Protein AF-H6QV76-F1 (afdb_monomer)

Solvent-accessible surface area (backbone atoms only — not comparable to full-atom values): 4007 Å² total; per-residue (Å²): 134,87,82,75,83,76,63,60,74,70,47,77,45,66,41,85,94,43,75,52,26,34,40,41,24,44,76,41,71,66,40,41,53,53,46,24,67,69,45,38,65,34,76,56,97,90,32,47,29,42,41,42,67,43,65,33,93,79,67,87,49,58,39,26,49,36,41,53,102

InterPro domains:
  IPR035979 RNA-binding domain superfamily [SSF54928] (5-58)

Mean predicted aligned error: 8.77 Å

Structure (mmCIF, N/CA/C/O backbone):
data_AF-H6QV76-F1
#
_entry.id   AF-H6QV76-F1
#
loop_
_atom_site.group_PDB
_atom_site.id
_atom_site.type_symbol
_atom_site.label_atom_id
_atom_site.label_alt_id
_atom_site.label_comp_id
_atom_site.label_asym_id
_atom_site.label_entity_id
_atom_site.label_seq_id
_atom_site.pdbx_PDB_ins_code
_atom_site.Cartn_x
_atom_site.Cartn_y
_atom_site.Cartn_z
_atom_site.occupancy
_atom_site.B_iso_or_equiv
_atom_site.auth_seq_id
_atom_site.auth_comp_id
_atom_site.auth_asym_id
_atom_site.auth_atom_id
_atom_site.pdbx_PDB_model_num
ATOM 1 N N . MET A 1 1 ? -3.722 21.692 -4.981 1.00 37.22 1 MET A N 1
ATOM 2 C CA . MET A 1 1 ? -4.156 20.284 -5.105 1.00 37.22 1 MET A CA 1
ATOM 3 C C . MET A 1 1 ? -3.028 19.513 -5.776 1.00 37.22 1 MET A C 1
ATOM 5 O O . MET A 1 1 ? -2.825 19.678 -6.970 1.00 37.22 1 MET A O 1
ATOM 9 N N . ILE A 1 2 ? -2.221 18.775 -5.014 1.00 35.34 2 ILE A N 1
ATOM 10 C CA . ILE A 1 2 ? -1.133 17.968 -5.584 1.00 35.34 2 ILE A CA 1
ATOM 11 C C . ILE A 1 2 ? -1.772 16.666 -6.076 1.00 35.34 2 ILE A C 1
ATOM 13 O O . ILE A 1 2 ? -2.243 15.870 -5.268 1.00 35.34 2 ILE A O 1
ATOM 17 N N . ARG A 1 3 ? -1.850 16.465 -7.398 1.00 37.28 3 ARG A N 1
ATOM 18 C CA . ARG A 1 3 ? -2.183 15.154 -7.970 1.00 37.28 3 ARG A CA 1
ATOM 19 C C . ARG A 1 3 ? -0.945 14.268 -7.846 1.00 37.28 3 ARG A C 1
ATOM 21 O O . ARG A 1 3 ? -0.061 14.324 -8.692 1.00 37.28 3 ARG A O 1
ATOM 28 N N . LEU A 1 4 ? -0.879 13.476 -6.779 1.00 52.47 4 LEU A N 1
ATOM 29 C CA . LEU A 1 4 ? 0.055 12.358 -6.686 1.00 52.47 4 LEU A CA 1
ATOM 30 C C . LEU A 1 4 ? -0.417 11.294 -7.680 1.00 52.47 4 LEU A C 1
ATOM 32 O O . LEU A 1 4 ? -1.522 10.767 -7.563 1.00 52.47 4 LEU A O 1
ATOM 36 N N . HIS A 1 5 ? 0.378 11.028 -8.713 1.00 65.50 5 HIS A N 1
ATOM 37 C CA . HIS A 1 5 ? 0.110 9.913 -9.610 1.00 65.50 5 HIS A CA 1
ATOM 38 C C . HIS A 1 5 ? 0.497 8.633 -8.861 1.00 65.50 5 HIS A C 1
ATOM 40 O O . HIS A 1 5 ? 1.678 8.334 -8.711 1.00 65.50 5 HIS A O 1
ATOM 46 N N . PHE A 1 6 ? -0.496 7.914 -8.333 1.00 67.56 6 PHE A N 1
AT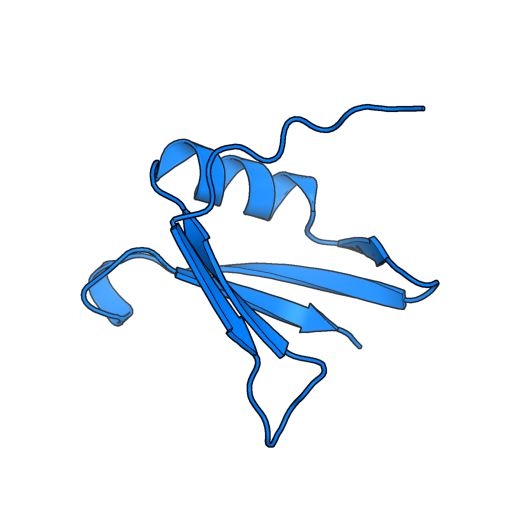OM 47 C CA . PHE A 1 6 ? -0.271 6.749 -7.470 1.00 67.56 6 PHE A CA 1
ATOM 48 C C . PHE A 1 6 ? 0.352 5.549 -8.203 1.00 67.56 6 PHE A C 1
ATOM 50 O O . PHE A 1 6 ? 0.842 4.632 -7.558 1.00 67.56 6 PHE A O 1
ATOM 57 N N . GLY A 1 7 ? 0.391 5.561 -9.538 1.00 76.75 7 GLY A N 1
ATOM 58 C CA . GLY A 1 7 ? 0.703 4.373 -10.332 1.00 76.75 7 GLY A CA 1
ATOM 59 C C . GLY A 1 7 ? -0.526 3.477 -10.489 1.00 76.75 7 GLY A C 1
ATOM 60 O O . GLY A 1 7 ? -1.640 3.863 -10.124 1.00 76.75 7 GLY A O 1
ATOM 61 N N . SER A 1 8 ? -0.344 2.293 -11.072 1.00 84.81 8 SER A N 1
ATOM 62 C CA . SER A 1 8 ? -1.461 1.377 -11.342 1.00 84.81 8 SER A CA 1
ATOM 63 C C . SER A 1 8 ? -1.546 0.269 -10.295 1.00 84.81 8 SER A C 1
ATOM 65 O O . SER A 1 8 ? -0.680 -0.606 -10.225 1.00 84.81 8 SER A O 1
ATOM 67 N N . ILE A 1 9 ? -2.614 0.298 -9.500 1.0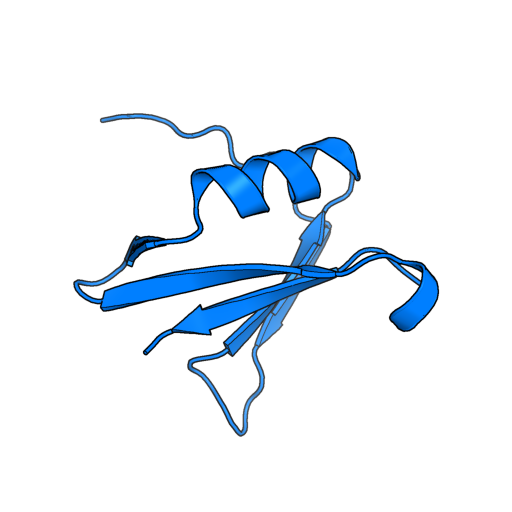0 86.88 9 ILE A N 1
ATOM 68 C CA . ILE A 1 9 ? -2.936 -0.730 -8.504 1.00 86.88 9 ILE A CA 1
ATOM 69 C C . ILE A 1 9 ? -3.622 -1.910 -9.206 1.00 86.88 9 ILE A C 1
ATOM 71 O O . ILE A 1 9 ? -4.550 -1.714 -9.986 1.00 86.88 9 ILE A O 1
ATOM 75 N N . SER A 1 10 ? -3.168 -3.129 -8.914 1.00 86.88 10 SER A N 1
ATOM 76 C CA . SER A 1 10 ? -3.778 -4.388 -9.361 1.00 86.88 10 SER A CA 1
ATOM 77 C C . SER A 1 10 ? -4.851 -4.860 -8.383 1.00 86.88 10 SER A C 1
ATOM 79 O O . SER A 1 10 ? -5.986 -5.120 -8.770 1.00 86.88 10 SER A O 1
ATOM 81 N N . HIS A 1 11 ? -4.495 -4.956 -7.098 1.00 84.94 11 HIS A N 1
ATOM 82 C CA . HIS A 1 11 ? -5.380 -5.441 -6.039 1.00 84.94 11 HIS A CA 1
ATOM 83 C C . HIS A 1 11 ? -5.162 -4.653 -4.750 1.00 84.94 11 HIS A C 1
ATOM 85 O O . HIS A 1 11 ? -4.064 -4.165 -4.485 1.00 84.94 11 HIS A O 1
ATOM 91 N N . CYS A 1 12 ? -6.204 -4.567 -3.931 1.00 86.88 12 CYS A N 1
ATOM 92 C CA . CYS A 1 12 ? -6.137 -4.044 -2.575 1.00 86.88 12 CYS A CA 1
ATOM 93 C C . CYS A 1 12 ? -6.917 -4.991 -1.665 1.00 86.88 12 CYS A C 1
ATOM 95 O O . CYS A 1 12 ? -8.083 -5.283 -1.932 1.00 86.88 12 CYS A O 1
ATOM 97 N N . PHE A 1 13 ? -6.272 -5.478 -0.613 1.00 85.75 13 PHE A N 1
ATOM 98 C CA . PHE A 1 13 ? -6.881 -6.340 0.391 1.00 85.75 13 PHE A CA 1
ATOM 99 C C . PHE A 1 13 ? -6.907 -5.590 1.712 1.00 85.75 13 PHE A C 1
ATOM 101 O O . PHE A 1 13 ? -5.883 -5.075 2.138 1.00 85.75 13 PHE A O 1
ATOM 108 N N . ILE A 1 14 ? -8.051 -5.536 2.380 1.00 85.38 14 ILE A N 1
ATOM 109 C CA . ILE A 1 14 ? -8.166 -4.943 3.714 1.00 85.38 14 ILE A CA 1
ATOM 110 C C . ILE A 1 14 ? -8.423 -6.089 4.683 1.00 85.38 14 ILE A C 1
ATOM 112 O O . ILE A 1 14 ? -9.301 -6.920 4.437 1.00 85.38 14 ILE A O 1
ATOM 116 N N . ALA A 1 15 ? -7.637 -6.167 5.753 1.00 78.31 15 ALA A N 1
ATOM 117 C CA . ALA A 1 15 ? -7.832 -7.192 6.767 1.00 78.31 15 ALA A CA 1
ATOM 118 C C . ALA A 1 15 ? -9.126 -6.890 7.541 1.00 78.31 15 ALA A C 1
ATOM 120 O O . ALA A 1 15 ? -9.257 -5.824 8.137 1.00 78.31 15 ALA A O 1
ATOM 121 N N . LEU A 1 16 ? -10.100 -7.805 7.520 1.00 79.38 16 LEU A N 1
ATOM 122 C CA . LEU A 1 16 ? -11.397 -7.595 8.182 1.00 79.38 16 LEU A CA 1
ATOM 123 C C . LEU A 1 16 ? -11.272 -7.548 9.712 1.00 79.38 16 LEU A C 1
ATOM 125 O O . LEU A 1 16 ? -12.018 -6.832 10.372 1.00 79.38 16 LEU A O 1
ATOM 129 N N . ASP A 1 17 ? -10.320 -8.294 10.270 1.00 83.12 17 ASP A N 1
ATOM 130 C CA . ASP A 1 17 ? -9.983 -8.316 11.695 1.00 83.12 17 ASP A CA 1
ATOM 131 C C . ASP A 1 17 ? -9.132 -7.108 12.125 1.00 83.12 17 ASP A C 1
ATOM 133 O O . ASP A 1 17 ? -9.089 -6.766 13.305 1.00 83.12 17 ASP A O 1
ATOM 137 N N . GLN A 1 18 ? -8.468 -6.447 11.172 1.00 76.62 18 GLN A N 1
ATOM 138 C CA . GLN A 1 18 ? -7.612 -5.281 11.394 1.00 76.62 18 GLN A CA 1
ATOM 139 C C . GLN A 1 18 ? -7.865 -4.230 10.302 1.00 76.62 18 GLN A C 1
ATOM 141 O O . GLN A 1 18 ? -7.002 -4.014 9.447 1.00 76.62 18 GLN A O 1
ATOM 146 N N . PRO A 1 19 ? -9.022 -3.536 10.323 1.00 77.81 19 PRO A N 1
ATOM 147 C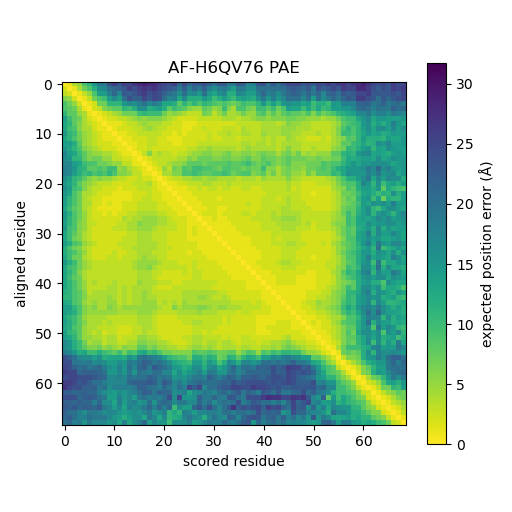 CA . PRO A 1 19 ? -9.435 -2.630 9.245 1.00 77.81 19 PRO A CA 1
ATOM 148 C C . PRO A 1 19 ? -8.529 -1.400 9.093 1.00 77.81 19 PRO A C 1
ATOM 150 O O . PRO A 1 19 ? -8.641 -0.660 8.121 1.00 77.81 19 PRO A O 1
ATOM 153 N N . SER A 1 20 ? -7.605 -1.188 10.032 1.00 85.12 20 SER A N 1
ATOM 154 C CA . SER A 1 20 ? -6.537 -0.198 9.927 1.00 85.12 20 SER A CA 1
ATOM 155 C C . SER A 1 20 ? -5.366 -0.656 9.054 1.00 85.12 20 SER A C 1
ATOM 157 O O . SER A 1 20 ? -4.422 0.106 8.870 1.00 85.12 20 SER A O 1
ATOM 159 N N . SER A 1 21 ? -5.372 -1.881 8.523 1.00 85.00 21 SER A N 1
ATOM 160 C CA . SER A 1 21 ? -4.295 -2.401 7.681 1.00 85.00 21 SER A CA 1
ATOM 161 C C . SER A 1 21 ? -4.795 -2.858 6.315 1.00 85.00 21 SER A C 1
ATOM 163 O O . SER A 1 21 ? -5.821 -3.528 6.194 1.00 85.00 21 SER A O 1
ATOM 165 N N . ALA A 1 22 ? -4.033 -2.520 5.277 1.00 87.69 22 ALA A N 1
ATOM 166 C CA . ALA A 1 22 ? -4.335 -2.888 3.901 1.00 87.69 22 ALA A CA 1
ATOM 167 C C . ALA A 1 22 ? -3.087 -3.405 3.184 1.00 87.69 22 ALA A C 1
ATOM 169 O O . ALA A 1 22 ? -1.982 -2.933 3.432 1.00 87.69 22 ALA A O 1
ATOM 170 N N . LEU A 1 23 ? -3.265 -4.358 2.277 1.00 88.31 23 LEU A N 1
ATOM 171 C CA . LEU A 1 23 ? -2.242 -4.890 1.397 1.00 88.31 23 LEU A CA 1
ATOM 172 C C . LEU A 1 23 ? -2.522 -4.431 -0.036 1.00 88.31 23 LEU A C 1
ATOM 174 O O . LEU A 1 23 ? -3.512 -4.848 -0.635 1.00 88.31 23 LEU A O 1
ATOM 178 N N . VAL A 1 24 ? -1.665 -3.581 -0.593 1.00 87.75 24 VAL A N 1
ATOM 179 C CA . VAL A 1 24 ? -1.818 -3.033 -1.947 1.00 87.75 24 VAL A CA 1
ATOM 180 C C . VAL A 1 24 ? -0.825 -3.711 -2.888 1.00 87.75 24 VAL A C 1
ATOM 182 O O . VAL A 1 24 ? 0.375 -3.732 -2.632 1.00 87.75 24 VAL A O 1
ATOM 185 N N . TYR A 1 25 ? -1.309 -4.270 -3.989 1.00 87.12 25 TYR A N 1
ATOM 186 C CA . TYR A 1 25 ? -0.487 -4.846 -5.053 1.00 87.12 25 TYR A CA 1
ATOM 187 C C . TYR A 1 25 ? -0.468 -3.890 -6.238 1.00 87.12 25 TYR A C 1
ATOM 189 O O . TYR A 1 25 ? -1.526 -3.497 -6.729 1.00 87.12 25 TYR A O 1
ATOM 197 N N . PHE A 1 26 ? 0.720 -3.542 -6.726 1.00 86.81 26 PHE A N 1
ATOM 198 C CA . PHE A 1 26 ? 0.894 -2.689 -7.903 1.00 86.81 26 PHE A CA 1
ATOM 199 C C . PHE A 1 26 ? 1.235 -3.531 -9.126 1.00 86.81 26 PHE A C 1
ATOM 201 O O . PHE A 1 26 ? 1.925 -4.540 -9.015 1.00 86.81 26 PHE A O 1
ATOM 208 N N . LEU A 1 27 ? 0.799 -3.081 -10.304 1.00 84.88 27 LEU A N 1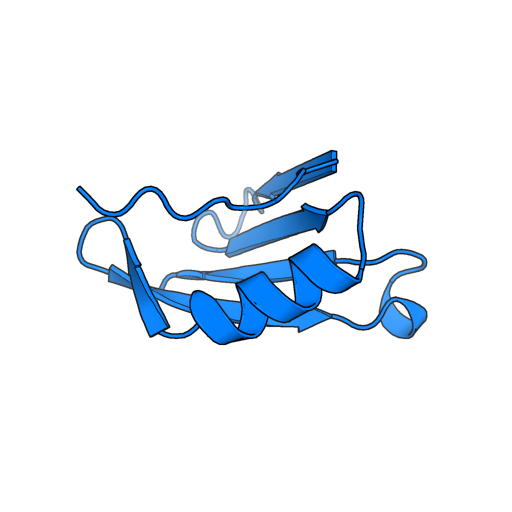
ATOM 209 C CA . LEU A 1 27 ? 1.166 -3.721 -11.570 1.00 84.88 27 LEU A CA 1
ATOM 210 C C . LEU A 1 27 ? 2.662 -3.582 -11.872 1.00 84.88 27 LEU A C 1
ATOM 212 O O . LEU A 1 27 ? 3.243 -4.446 -12.522 1.00 84.88 27 LEU A O 1
ATOM 216 N N . LYS A 1 28 ? 3.287 -2.486 -11.422 1.00 86.50 28 LYS A N 1
ATOM 217 C CA . LYS A 1 28 ? 4.712 -2.223 -11.626 1.00 86.50 28 LYS A CA 1
ATOM 218 C C . LYS A 1 28 ? 5.466 -2.236 -10.295 1.00 86.50 28 LYS A C 1
ATOM 220 O O . LYS A 1 28 ? 5.105 -1.473 -9.396 1.00 86.50 28 LYS A O 1
ATOM 225 N N . PRO A 1 29 ? 6.570 -2.998 -10.188 1.00 81.81 29 PRO A N 1
ATOM 226 C CA . PRO A 1 29 ? 7.428 -2.992 -9.003 1.00 81.81 29 PRO A CA 1
ATOM 227 C C . PRO A 1 29 ? 7.953 -1.599 -8.633 1.00 81.81 29 PRO A C 1
ATOM 229 O O . PRO A 1 29 ? 8.053 -1.260 -7.456 1.00 81.81 29 PRO A O 1
ATOM 232 N N . SER A 1 30 ? 8.268 -0.780 -9.642 1.00 84.25 30 SER A N 1
ATOM 233 C CA . SER A 1 30 ? 8.755 0.590 -9.460 1.00 84.25 30 SER A CA 1
ATOM 234 C C . SER A 1 30 ? 7.728 1.491 -8.779 1.00 84.25 30 SER A C 1
ATOM 236 O O . SER A 1 30 ? 8.103 2.315 -7.949 1.00 84.25 30 SER A O 1
ATOM 238 N N . ASP A 1 31 ? 6.442 1.309 -9.095 1.00 86.38 31 ASP A N 1
ATOM 239 C CA . ASP A 1 31 ? 5.359 2.100 -8.512 1.00 86.38 31 ASP A CA 1
ATOM 240 C C . ASP A 1 31 ? 5.208 1.743 -7.030 1.00 86.38 31 ASP A C 1
ATOM 242 O O . ASP A 1 31 ? 5.141 2.636 -6.190 1.00 86.38 31 ASP A O 1
ATOM 246 N N . ALA A 1 32 ? 5.265 0.449 -6.687 1.00 84.81 32 ALA A N 1
ATOM 247 C CA . ALA A 1 32 ? 5.247 0.010 -5.294 1.00 84.81 32 ALA A CA 1
ATOM 248 C C . ALA A 1 32 ? 6.414 0.604 -4.487 1.00 84.81 32 ALA A C 1
ATOM 250 O O . ALA A 1 32 ? 6.204 1.146 -3.403 1.00 84.81 32 ALA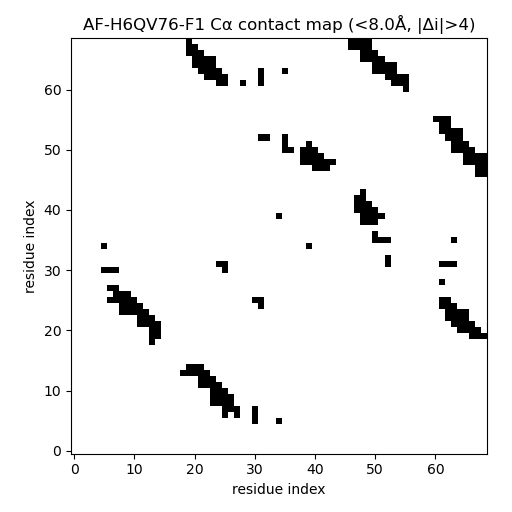 A O 1
ATOM 251 N N . GLY A 1 33 ? 7.641 0.541 -5.013 1.00 86.25 33 GLY A N 1
ATOM 252 C CA . GLY A 1 33 ? 8.810 1.125 -4.347 1.00 86.25 33 GLY A CA 1
ATOM 253 C C . GLY A 1 33 ? 8.659 2.631 -4.120 1.00 86.25 33 GLY A C 1
ATOM 254 O O . GLY A 1 33 ? 8.789 3.103 -2.992 1.00 86.25 33 GLY A O 1
ATOM 255 N N . TYR A 1 34 ? 8.292 3.366 -5.172 1.00 87.81 34 TYR A N 1
ATOM 256 C CA . TYR A 1 34 ? 8.109 4.815 -5.108 1.00 87.81 34 TYR A CA 1
ATOM 257 C C . TYR A 1 34 ? 7.012 5.230 -4.118 1.00 87.81 34 TYR A C 1
ATOM 259 O O . TYR A 1 34 ? 7.211 6.152 -3.324 1.00 87.81 34 TYR A O 1
ATOM 267 N N . GLN A 1 35 ? 5.863 4.545 -4.126 1.00 87.19 35 GLN A N 1
ATOM 268 C CA . GLN A 1 35 ? 4.771 4.845 -3.196 1.00 87.19 35 GLN A CA 1
ATOM 269 C C . GLN A 1 35 ? 5.131 4.485 -1.753 1.00 87.19 35 GLN A C 1
ATOM 271 O O . GLN A 1 35 ? 4.746 5.208 -0.838 1.00 87.19 35 GLN A O 1
ATOM 276 N N . ALA A 1 36 ? 5.897 3.413 -1.532 1.00 88.38 36 ALA A N 1
ATOM 277 C CA . ALA A 1 36 ? 6.357 3.052 -0.195 1.00 88.38 36 ALA A CA 1
ATOM 278 C C . ALA A 1 36 ? 7.192 4.166 0.442 1.00 88.38 36 ALA A C 1
ATOM 280 O O . ALA A 1 36 ? 6.976 4.513 1.600 1.00 88.38 36 ALA A O 1
ATOM 281 N N . GLU A 1 37 ? 8.120 4.738 -0.322 1.00 87.31 37 GLU A N 1
ATOM 282 C CA . GLU A 1 37 ? 8.967 5.838 0.138 1.00 87.31 37 GLU A CA 1
ATOM 283 C C . GLU A 1 37 ? 8.176 7.142 0.281 1.00 87.31 37 GLU A C 1
ATOM 285 O O . GLU A 1 37 ? 8.335 7.856 1.268 1.00 87.31 37 GLU A O 1
ATOM 290 N N . SER A 1 38 ? 7.288 7.430 -0.674 1.00 88.19 38 SER A N 1
ATOM 291 C CA . SER A 1 38 ? 6.573 8.710 -0.740 1.00 88.19 38 SER A CA 1
ATOM 292 C C . SER A 1 38 ? 5.427 8.827 0.268 1.00 88.19 38 SER A C 1
ATOM 294 O O . SER A 1 38 ? 5.140 9.924 0.746 1.00 88.19 38 SER A O 1
ATOM 296 N N . LEU A 1 39 ? 4.742 7.722 0.576 1.00 88.94 39 LEU A N 1
ATOM 297 C CA . LEU A 1 39 ? 3.538 7.729 1.415 1.00 88.94 39 LEU A CA 1
ATOM 298 C C . LEU A 1 39 ? 3.804 7.325 2.864 1.00 88.94 39 LEU A C 1
ATOM 300 O O . LEU A 1 39 ? 2.948 7.548 3.722 1.00 88.94 39 LEU A O 1
ATOM 304 N N . ASN A 1 40 ? 4.958 6.730 3.171 1.00 90.62 40 ASN A N 1
ATOM 305 C CA . ASN A 1 40 ? 5.264 6.371 4.547 1.00 90.62 40 ASN A CA 1
ATOM 306 C C . ASN A 1 40 ? 5.369 7.632 5.419 1.00 90.62 40 ASN A C 1
ATOM 308 O O . ASN A 1 40 ? 6.222 8.493 5.212 1.00 90.62 40 ASN A O 1
ATOM 312 N N . GLY A 1 41 ? 4.499 7.731 6.422 1.00 90.00 41 GLY A N 1
ATOM 31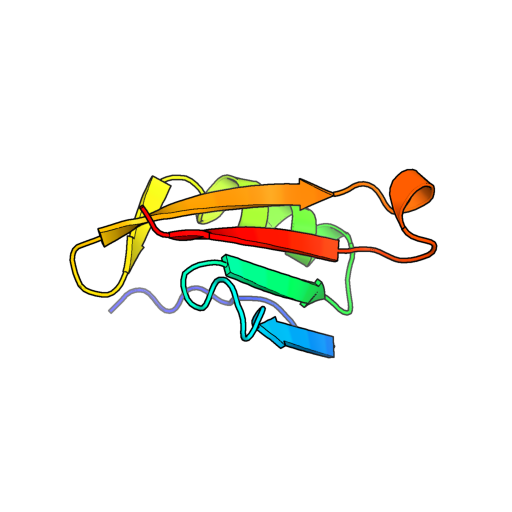3 C CA . GLY A 1 41 ? 4.394 8.890 7.299 1.00 90.00 41 GLY A CA 1
ATOM 314 C C . GLY A 1 41 ? 3.482 10.005 6.782 1.00 90.00 41 GLY A C 1
ATOM 315 O O . GLY A 1 41 ? 3.409 11.036 7.459 1.00 90.00 41 GLY A O 1
ATOM 316 N N . ALA A 1 42 ? 2.805 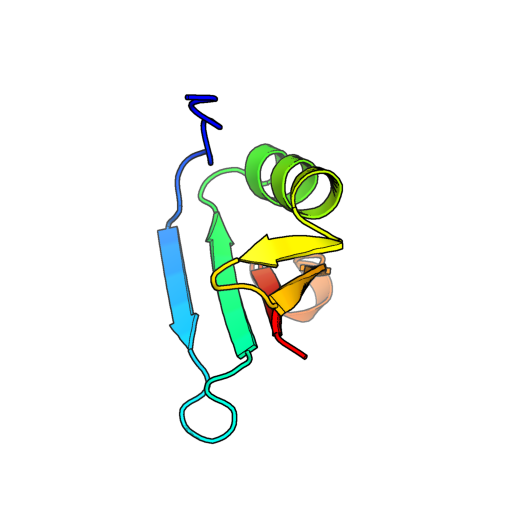9.820 5.642 1.00 89.94 42 ALA A N 1
ATOM 317 C CA . ALA A 1 42 ? 1.790 10.744 5.140 1.00 89.94 42 ALA A CA 1
ATOM 318 C C . ALA A 1 42 ? 0.561 10.792 6.065 1.00 89.94 42 ALA A C 1
ATOM 320 O O . ALA A 1 42 ? 0.346 9.899 6.886 1.00 89.94 42 ALA A O 1
ATOM 321 N N . ILE A 1 43 ? -0.245 11.848 5.935 1.00 90.31 43 ILE A N 1
ATOM 322 C CA . ILE A 1 43 ? -1.482 12.020 6.703 1.00 90.31 43 ILE A CA 1
ATOM 323 C C . ILE A 1 43 ? -2.677 11.678 5.811 1.00 90.31 43 ILE A C 1
ATOM 325 O O . ILE A 1 43 ? -2.864 12.310 4.771 1.00 90.31 43 ILE A O 1
ATOM 329 N N . ALA A 1 44 ? -3.483 10.707 6.233 1.00 85.12 44 ALA A N 1
ATOM 330 C CA . ALA A 1 44 ? -4.759 10.343 5.625 1.00 85.12 44 ALA A CA 1
ATOM 331 C C . ALA A 1 44 ? -5.831 10.341 6.719 1.00 85.12 44 ALA A C 1
ATOM 333 O O . ALA A 1 44 ? -5.612 9.787 7.792 1.00 85.12 44 ALA A O 1
ATOM 334 N N . ASP A 1 45 ? -6.954 11.021 6.480 1.00 86.94 45 ASP A N 1
ATOM 335 C CA . ASP A 1 45 ? -8.060 11.145 7.444 1.00 86.94 45 ASP A CA 1
ATOM 336 C C . ASP A 1 45 ? -7.623 11.617 8.846 1.00 86.94 45 ASP A C 1
ATOM 338 O O . ASP A 1 45 ? -8.133 11.184 9.876 1.00 86.94 45 ASP A O 1
ATOM 342 N N . GLY A 1 46 ? -6.632 12.515 8.891 1.00 89.44 46 GLY A N 1
ATOM 343 C CA . GLY A 1 46 ? -6.069 13.047 10.137 1.00 89.44 46 GLY A CA 1
ATOM 344 C C . GLY A 1 46 ? -5.132 12.089 10.881 1.00 89.44 46 GLY A C 1
ATOM 345 O O . GLY A 1 46 ? -4.565 12.483 11.898 1.00 89.44 46 GLY A O 1
ATOM 346 N N . GLN A 1 47 ? -4.918 10.875 10.372 1.00 87.31 47 GLN A N 1
ATOM 347 C CA . GLN A 1 47 ? -4.022 9.877 10.953 1.00 87.31 47 GLN A CA 1
ATOM 348 C C . GLN A 1 47 ? -2.762 9.705 10.116 1.00 87.31 47 GLN A C 1
ATOM 350 O O . GLN A 1 47 ? -2.760 9.852 8.891 1.00 87.31 47 GLN A O 1
ATOM 355 N N . ARG A 1 48 ? -1.658 9.389 10.794 1.00 90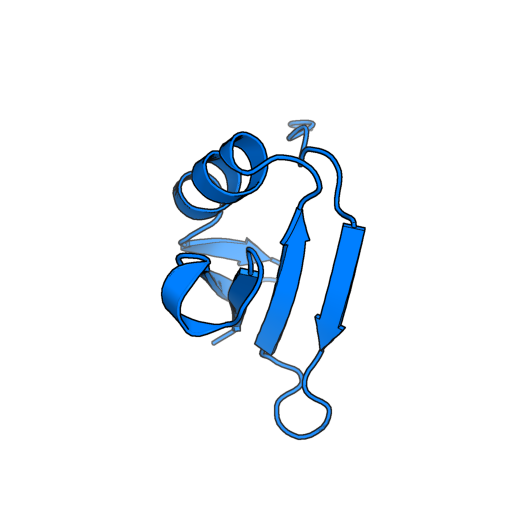.69 48 ARG A N 1
ATOM 356 C CA . ARG A 1 48 ? -0.384 9.139 10.128 1.00 90.69 48 ARG A CA 1
ATOM 357 C C . ARG A 1 48 ? -0.333 7.690 9.671 1.00 90.69 48 ARG A C 1
ATOM 359 O O . ARG A 1 48 ? -0.418 6.781 10.489 1.00 90.69 48 ARG A O 1
ATOM 366 N N . ILE A 1 49 ? -0.150 7.471 8.375 1.00 90.12 49 ILE A N 1
ATOM 367 C CA . ILE A 1 49 ? -0.063 6.118 7.824 1.00 90.12 49 ILE A CA 1
ATOM 368 C C . ILE A 1 49 ? 1.383 5.625 7.827 1.00 90.12 49 ILE A C 1
ATOM 370 O O . ILE A 1 49 ? 2.316 6.384 7.557 1.00 90.12 49 ILE A O 1
ATOM 374 N N . SER A 1 50 ? 1.580 4.338 8.102 1.00 90.69 50 SER A N 1
ATOM 375 C CA . SER A 1 50 ? 2.851 3.652 7.884 1.00 90.69 50 SER A CA 1
ATOM 376 C C . SER A 1 50 ? 2.745 2.769 6.650 1.00 90.69 50 SER A C 1
ATOM 378 O O . SER A 1 50 ? 1.822 1.963 6.533 1.00 90.69 50 SER A O 1
ATOM 380 N N . VAL A 1 51 ? 3.706 2.909 5.740 1.00 90.19 51 VAL A N 1
ATOM 381 C CA . VAL A 1 51 ? 3.747 2.159 4.483 1.00 90.19 51 VAL A CA 1
ATOM 382 C C . VAL A 1 51 ? 5.079 1.432 4.389 1.00 90.19 51 VAL A C 1
ATOM 384 O O . VAL A 1 51 ? 6.137 2.019 4.621 1.00 90.19 51 VAL A O 1
ATOM 387 N N . LYS A 1 52 ? 5.040 0.134 4.076 1.00 87.62 52 LYS A N 1
ATOM 388 C CA . LYS A 1 52 ? 6.246 -0.686 3.916 1.00 87.62 52 LYS A CA 1
ATOM 389 C C . LYS A 1 52 ? 6.161 -1.533 2.655 1.00 87.62 52 LYS A C 1
ATOM 391 O O . LYS A 1 52 ? 5.241 -2.337 2.509 1.00 87.62 52 LYS A O 1
ATOM 396 N N . ALA A 1 53 ? 7.159 -1.396 1.783 1.00 84.06 53 ALA A N 1
ATOM 397 C CA . ALA A 1 53 ? 7.329 -2.291 0.646 1.00 84.06 53 ALA A CA 1
ATOM 398 C C . ALA A 1 53 ? 7.679 -3.700 1.134 1.00 84.06 53 ALA A C 1
ATOM 400 O O . ALA A 1 53 ? 8.597 -3.877 1.943 1.00 84.06 53 ALA A O 1
ATOM 401 N N . ILE A 1 54 ? 6.976 -4.709 0.622 1.00 80.44 54 ILE A N 1
ATOM 402 C CA . ILE A 1 54 ? 7.286 -6.111 0.887 1.00 80.44 54 ILE A CA 1
ATOM 403 C C . ILE A 1 54 ? 7.891 -6.708 -0.379 1.00 80.44 54 ILE A C 1
ATOM 405 O O . ILE A 1 54 ? 7.294 -6.696 -1.453 1.00 80.44 54 ILE A O 1
ATOM 409 N N . LYS A 1 55 ? 9.113 -7.236 -0.249 1.00 67.69 55 LYS A N 1
ATOM 410 C CA . LYS A 1 55 ? 9.782 -7.935 -1.347 1.00 67.69 55 LYS A CA 1
ATOM 411 C C . LYS A 1 55 ? 9.043 -9.232 -1.680 1.00 67.69 55 LYS A C 1
ATOM 413 O O . LYS A 1 55 ? 8.727 -10.026 -0.794 1.00 67.69 55 LYS A O 1
ATOM 418 N N . GLU A 1 56 ? 8.866 -9.445 -2.979 1.00 60.75 56 GLU A N 1
ATOM 419 C CA . GLU A 1 56 ? 8.168 -10.563 -3.622 1.00 60.75 56 GLU A CA 1
ATOM 420 C C . GLU A 1 56 ? 8.537 -11.948 -3.084 1.00 60.75 56 GLU A C 1
ATOM 422 O O . GLU A 1 56 ? 7.682 -12.814 -2.891 1.00 60.75 56 GLU A O 1
ATOM 427 N N . THR A 1 57 ? 9.815 -12.130 -2.755 1.00 53.44 57 THR A N 1
ATOM 428 C CA . THR A 1 57 ? 10.393 -13.385 -2.265 1.00 53.44 57 THR A CA 1
ATOM 429 C C . THR A 1 57 ? 9.855 -13.853 -0.910 1.00 53.44 57 THR A C 1
ATOM 431 O O . THR A 1 57 ? 10.146 -14.978 -0.516 1.00 53.44 57 THR A O 1
ATOM 434 N N . LYS A 1 58 ? 9.054 -13.042 -0.202 1.00 50.09 58 LYS A N 1
ATOM 435 C CA . LYS A 1 58 ? 8.359 -13.448 1.035 1.00 50.09 58 LYS A CA 1
ATOM 436 C C . LYS A 1 58 ? 6.879 -13.818 0.854 1.00 50.09 58 LYS A C 1
ATOM 438 O O . LYS A 1 58 ? 6.300 -14.337 1.801 1.00 50.09 58 LYS A O 1
ATOM 443 N N . LEU A 1 59 ? 6.267 -13.548 -0.304 1.00 50.41 59 LEU A N 1
ATOM 444 C CA . LEU A 1 59 ? 4.810 -13.677 -0.510 1.00 50.41 59 LEU A CA 1
ATOM 445 C C . LEU A 1 59 ? 4.402 -14.356 -1.831 1.00 50.41 59 LEU A C 1
ATOM 447 O O . LEU A 1 59 ? 3.214 -14.568 -2.049 1.00 50.41 59 LEU A O 1
ATOM 451 N N . GLY A 1 60 ? 5.349 -14.689 -2.716 1.00 47.62 60 GLY A N 1
ATOM 452 C CA . GLY A 1 60 ? 5.036 -15.240 -4.044 1.00 47.62 60 GLY A CA 1
ATOM 453 C C . GLY A 1 60 ? 4.477 -14.206 -5.039 1.00 47.62 60 GLY A C 1
ATOM 454 O O . GLY A 1 60 ? 3.913 -14.598 -6.054 1.00 47.62 60 GLY A O 1
ATOM 455 N N . GLY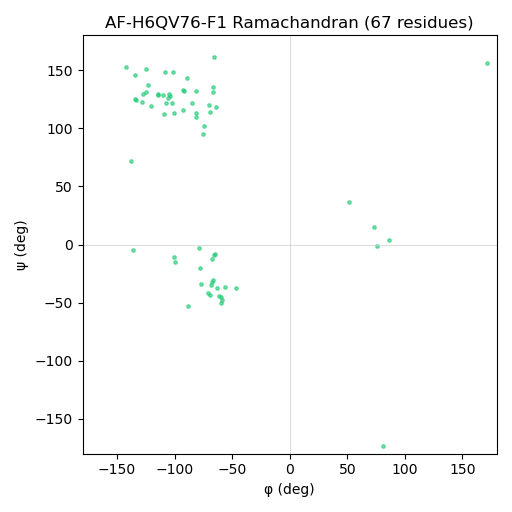 A 1 61 ? 4.618 -12.904 -4.744 1.00 51.84 61 GLY A N 1
ATOM 456 C CA . GLY A 1 61 ? 4.111 -11.756 -5.521 1.00 51.84 61 GLY A CA 1
ATOM 457 C C . GLY A 1 61 ? 4.284 -10.417 -4.766 1.00 51.84 61 GLY A C 1
ATOM 458 O O . GLY A 1 61 ? 4.454 -10.429 -3.542 1.00 51.84 61 GLY A O 1
ATOM 459 N N . LEU A 1 62 ? 4.333 -9.270 -5.473 1.00 49.09 62 LEU A N 1
ATOM 460 C CA . LEU A 1 62 ? 4.791 -7.966 -4.931 1.00 49.09 62 LEU A CA 1
ATOM 461 C C . LEU A 1 62 ? 3.692 -7.260 -4.140 1.00 49.09 62 LEU A C 1
ATOM 463 O O . LEU A 1 62 ? 2.727 -6.788 -4.730 1.00 49.09 62 LEU A O 1
ATOM 467 N N . ALA A 1 63 ? 3.869 -7.110 -2.828 1.00 50.75 63 ALA A N 1
ATOM 468 C CA . ALA A 1 63 ? 2.836 -6.575 -1.944 1.00 50.75 63 ALA A CA 1
ATOM 469 C C . ALA A 1 63 ? 3.317 -5.359 -1.128 1.00 50.75 63 ALA A C 1
ATOM 471 O O . ALA A 1 63 ? 4.493 -5.244 -0.784 1.00 50.75 63 ALA A O 1
ATOM 472 N N . LEU A 1 64 ? 2.404 -4.460 -0.767 1.00 54.12 64 LEU A N 1
ATOM 473 C CA . LEU A 1 64 ? 2.634 -3.333 0.146 1.00 54.12 64 LEU A CA 1
ATOM 474 C C . LEU A 1 64 ? 1.715 -3.430 1.348 1.00 54.12 64 LEU A C 1
ATOM 476 O O . LEU A 1 64 ? 0.509 -3.368 1.160 1.00 54.12 64 LEU A O 1
ATOM 480 N N . LEU A 1 65 ? 2.252 -3.531 2.563 1.00 56.31 65 LEU A N 1
ATOM 481 C CA . LEU A 1 65 ? 1.435 -3.473 3.777 1.00 56.31 65 LEU A CA 1
ATOM 482 C C . LEU A 1 65 ? 1.376 -2.028 4.281 1.00 56.31 65 LEU A C 1
ATOM 484 O O . LEU A 1 65 ? 2.391 -1.451 4.682 1.00 56.31 65 LEU A O 1
ATOM 488 N N . CYS A 1 66 ? 0.177 -1.465 4.269 1.00 47.25 66 CYS A N 1
ATOM 489 C CA . CYS A 1 66 ? -0.195 -0.225 4.930 1.00 47.25 66 CYS A CA 1
ATOM 490 C C . CYS A 1 66 ? -0.738 -0.551 6.323 1.00 47.25 66 CYS A C 1
ATOM 492 O O . CYS A 1 66 ? -1.584 -1.434 6.449 1.00 47.25 66 CYS A O 1
ATOM 494 N N . ARG A 1 67 ? -0.283 0.170 7.351 1.00 44.72 67 ARG A N 1
ATOM 495 C CA . ARG A 1 67 ? -0.840 0.139 8.711 1.00 44.72 67 ARG A CA 1
ATOM 496 C C . ARG A 1 67 ? -1.139 1.567 9.155 1.00 44.72 67 ARG A C 1
ATOM 498 O O . ARG A 1 67 ? -0.243 2.409 9.174 1.00 44.72 67 ARG A O 1
ATOM 505 N N . ILE A 1 68 ? -2.388 1.819 9.506 1.00 43.38 68 ILE A N 1
ATOM 506 C CA . ILE A 1 68 ? -2.896 3.064 10.071 1.00 43.38 68 ILE A CA 1
ATOM 507 C C . ILE A 1 68 ? -2.821 2.926 11.602 1.00 43.38 68 ILE A C 1
ATOM 509 O O . ILE A 1 68 ? -3.182 1.878 12.151 1.00 43.38 68 ILE A O 1
ATOM 513 N N . THR A 1 69 ? -2.287 3.941 12.281 1.00 46.66 69 THR A N 1
ATOM 514 C CA . THR A 1 69 ? -2.163 4.015 13.749 1.00 46.66 69 THR A CA 1
ATOM 515 C C . THR A 1 69 ? -2.722 5.318 14.269 1.00 46.66 69 THR A C 1
ATOM 517 O O . THR A 1 69 ? -2.416 6.350 13.626 1.00 46.66 69 THR A O 1
#

Organism: Puccinia graminis f. sp. tritici (strain CRL 75-36-700-3 / race SCCL) (NCBI:txid418459)

pLDDT: mean 75.32, std 17.13, range [35.34, 90.69]

Radius of gyration: 11.84 Å; Cα contacts (8 Å, |Δi|>4): 122; chains: 1; bounding box: 22×36×25 Å

Sequence (69 aa):
MIRLHFGSISHCFIALDQPSSALVYFLKPSDAGYQAESLNGAIADGQRISVKAIKETKLGGLALLCRIT

Secondary structure (DSSP, 8-state):
--------EEEEEE-SS-TTEEEEEESSHHHHHHHHHHHTT-EETTEEEEEEEE-GGGTTS-EEEEEE-

Foldseek 3Di:
DDPDPLAAWDDKAADPVQNQKIKTAHPDPVSLVVCQVVQAQPADPNWGKHKDWDDCVVPVGTIIMIGTD

Nearest PDB structures (foldseek):
  6ff7-assembly1_X  TM=8.749E-01  e=1.834E+00  Homo sapiens
  5w2f-assembly1_A  TM=3.774E-01  e=3.002E+00  Homo sapiens